Protein AF-I4FMU4-F1 (afdb_monomer_lite)

Organism: NCBI:txid1160286

Radius of gyration: 42.86 Å; chains: 1; bounding box: 56×37×136 Å

Structure (mmCIF, N/CA/C/O backbone):
data_AF-I4FMU4-F1
#
_entry.id   AF-I4FMU4-F1
#
loop_
_atom_site.group_PDB
_atom_site.id
_atom_site.type_symbol
_atom_site.label_atom_id
_atom_site.label_alt_id
_atom_site.label_comp_id
_atom_site.label_asym_id
_atom_site.label_entity_id
_atom_site.label_seq_id
_atom_site.pdbx_PDB_ins_code
_atom_site.Cartn_x
_atom_site.Cartn_y
_atom_site.Cartn_z
_atom_site.occupancy
_atom_site.B_iso_or_equiv
_atom_site.auth_seq_id
_atom_site.auth_comp_id
_atom_site.auth_asym_id
_atom_site.auth_atom_id
_atom_site.pdbx_PDB_model_num
ATOM 1 N N . MET A 1 1 ? -19.786 -8.773 52.646 1.00 33.94 1 MET A N 1
ATOM 2 C CA . MET A 1 1 ? -18.791 -9.871 52.562 1.00 33.94 1 MET A CA 1
ATOM 3 C C . MET A 1 1 ? -17.525 -9.377 51.867 1.00 33.94 1 MET A C 1
ATOM 5 O O . MET A 1 1 ? -17.636 -8.728 50.838 1.00 33.94 1 MET A O 1
ATOM 9 N N . ARG A 1 2 ? -16.342 -9.627 52.448 1.00 39.53 2 ARG A N 1
ATOM 10 C CA . ARG A 1 2 ? -15.019 -9.254 51.909 1.00 39.53 2 ARG A CA 1
ATOM 11 C C . ARG A 1 2 ? -14.373 -10.472 51.240 1.00 39.53 2 ARG A C 1
ATOM 13 O O . ARG A 1 2 ? -13.845 -11.289 51.978 1.00 39.53 2 ARG A O 1
ATOM 20 N N . TYR A 1 3 ? -14.367 -10.568 49.907 1.00 33.56 3 TYR A N 1
ATOM 21 C CA . TYR A 1 3 ? -13.532 -11.533 49.166 1.00 33.56 3 TYR A CA 1
ATOM 22 C C . TYR A 1 3 ? -13.180 -11.043 47.752 1.00 33.56 3 TYR A C 1
ATOM 24 O O . TYR A 1 3 ? -13.840 -11.359 46.776 1.00 33.56 3 TYR A O 1
ATOM 32 N N . ALA A 1 4 ? -12.129 -10.236 47.685 1.00 37.94 4 ALA A N 1
ATOM 33 C CA . ALA A 1 4 ? -10.938 -10.342 46.841 1.00 37.94 4 ALA A CA 1
ATOM 34 C C . ALA A 1 4 ? -9.989 -9.285 47.432 1.00 37.94 4 ALA A C 1
ATOM 36 O O . ALA A 1 4 ? -10.451 -8.246 47.898 1.00 37.94 4 ALA A O 1
ATOM 37 N N . ASN A 1 5 ? -8.708 -9.616 47.563 1.00 41.88 5 ASN A N 1
ATOM 38 C CA . ASN A 1 5 ? -7.698 -8.916 48.365 1.00 41.88 5 ASN A CA 1
ATOM 39 C C . ASN A 1 5 ? -7.901 -7.383 48.441 1.00 41.88 5 ASN A C 1
ATOM 41 O O . ASN A 1 5 ? -8.024 -6.727 47.409 1.00 41.88 5 ASN A O 1
ATOM 45 N N . ALA A 1 6 ? -7.922 -6.813 49.652 1.00 44.38 6 ALA A N 1
ATOM 46 C CA . ALA A 1 6 ? -8.367 -5.442 49.958 1.00 44.38 6 ALA A CA 1
ATOM 47 C C . ALA A 1 6 ? -7.561 -4.293 49.298 1.00 44.38 6 ALA A C 1
ATOM 49 O O . ALA A 1 6 ? -7.770 -3.135 49.640 1.00 44.38 6 ALA A O 1
ATOM 50 N N . ASN A 1 7 ? -6.665 -4.602 48.358 1.00 47.09 7 ASN A N 1
ATOM 51 C CA . ASN A 1 7 ? -5.779 -3.670 47.665 1.00 47.09 7 ASN A CA 1
ATOM 52 C C . ASN A 1 7 ? -5.791 -3.793 46.130 1.00 47.09 7 ASN A C 1
ATOM 54 O O . ASN A 1 7 ? -5.014 -3.105 45.473 1.00 47.09 7 ASN A O 1
ATOM 58 N N . THR A 1 8 ? -6.634 -4.639 45.530 1.00 46.38 8 THR A N 1
ATOM 59 C CA . THR A 1 8 ? -6.723 -4.744 44.062 1.00 46.38 8 THR A CA 1
ATOM 60 C C . THR A 1 8 ? -8.044 -4.176 43.554 1.00 46.38 8 THR A C 1
ATOM 62 O O . THR A 1 8 ? -9.094 -4.744 43.852 1.00 46.38 8 THR A O 1
ATOM 65 N N . PRO A 1 9 ? -8.029 -3.061 42.802 1.00 51.03 9 PRO A N 1
ATOM 66 C CA . PRO A 1 9 ? -9.252 -2.482 42.271 1.00 51.03 9 PRO A CA 1
ATOM 67 C C . PRO A 1 9 ? -9.849 -3.384 41.179 1.00 51.03 9 PRO A C 1
ATOM 69 O O . PRO A 1 9 ? -9.121 -3.921 40.342 1.00 51.03 9 PRO A O 1
ATOM 72 N N . TYR A 1 10 ? -11.176 -3.545 41.193 1.00 48.81 10 TYR A N 1
ATOM 73 C CA . TYR A 1 10 ? -11.933 -4.512 40.379 1.00 48.81 10 TYR A CA 1
ATOM 74 C C . TYR A 1 10 ? -11.626 -4.468 38.869 1.00 48.81 10 TYR A C 1
ATOM 76 O O . TYR A 1 10 ? -11.649 -5.506 38.213 1.00 48.81 10 TYR A O 1
ATOM 84 N N . TRP A 1 11 ? -11.232 -3.315 38.320 1.00 48.38 11 TRP A N 1
ATOM 85 C CA . TRP A 1 11 ? -10.841 -3.186 36.910 1.00 48.38 11 TRP A CA 1
ATOM 86 C C . TRP A 1 11 ? -9.577 -3.985 36.545 1.00 48.38 11 TRP A C 1
ATOM 88 O O . TRP A 1 11 ? -9.442 -4.445 35.415 1.00 48.38 11 TRP A O 1
ATOM 98 N N . THR A 1 12 ? -8.669 -4.228 37.499 1.00 51.94 12 THR A N 1
ATOM 99 C CA . THR A 1 12 ? -7.468 -5.052 37.256 1.00 51.94 12 THR A CA 1
ATOM 100 C C . THR A 1 12 ? -7.798 -6.528 37.035 1.00 51.94 12 THR A C 1
ATOM 102 O O . THR A 1 12 ? -7.020 -7.245 36.403 1.00 51.94 12 THR A O 1
ATOM 105 N N . VAL A 1 13 ? -8.953 -6.983 37.529 1.00 55.19 13 VAL A N 1
ATOM 106 C CA . VAL A 1 13 ? -9.423 -8.365 37.391 1.00 55.19 13 VAL A CA 1
ATOM 107 C C . VAL A 1 13 ? -9.974 -8.598 35.982 1.00 55.19 13 VAL A C 1
ATOM 109 O O . VAL A 1 13 ? -9.602 -9.578 35.339 1.00 55.19 13 VAL A O 1
ATOM 112 N N . SER A 1 14 ? -10.762 -7.656 35.458 1.00 55.62 14 SER A N 1
ATOM 113 C CA . SER A 1 14 ? -11.310 -7.722 34.096 1.00 55.62 14 SER A CA 1
ATOM 114 C C . SER A 1 14 ? -10.233 -7.615 33.015 1.00 55.62 14 SER A C 1
ATOM 116 O O . SER A 1 14 ? -10.301 -8.323 32.017 1.00 55.62 14 SER A O 1
ATOM 118 N N . VAL A 1 15 ? -9.192 -6.802 33.228 1.00 55.91 15 VAL A N 1
ATOM 119 C CA . VAL A 1 15 ? -8.074 -6.663 32.273 1.00 55.91 15 VAL A CA 1
ATOM 120 C C . VAL A 1 15 ? -7.203 -7.923 32.206 1.00 55.91 15 VAL A C 1
ATOM 122 O O . VAL A 1 15 ? -6.680 -8.249 31.146 1.00 55.91 15 VAL A O 1
ATOM 125 N N . LYS A 1 16 ? -7.034 -8.648 33.321 1.00 59.44 16 LYS A N 1
ATOM 126 C CA . LYS A 1 16 ? -6.175 -9.845 33.367 1.00 59.44 16 LYS A CA 1
ATOM 127 C C . LYS A 1 16 ? -6.874 -11.140 32.977 1.00 59.44 16 LYS A C 1
ATOM 129 O O . LYS A 1 16 ? -6.216 -12.019 32.436 1.00 59.44 16 LYS A O 1
ATOM 134 N N . TYR A 1 17 ? -8.157 -11.274 33.296 1.00 62.66 17 TYR A N 1
ATOM 135 C CA . TYR A 1 17 ? -8.878 -12.541 33.144 1.00 62.66 17 TYR A CA 1
ATOM 136 C C . TYR A 1 17 ? -10.075 -12.455 32.185 1.00 62.66 17 TYR A C 1
ATOM 138 O O . TYR A 1 17 ? -10.677 -13.487 31.909 1.00 62.66 17 TYR A O 1
ATOM 146 N N . GLY A 1 18 ? -10.394 -11.257 31.672 1.00 69.06 18 GLY A N 1
ATOM 147 C CA . GLY A 1 18 ? -11.315 -10.953 30.566 1.00 69.06 18 GLY A CA 1
ATOM 148 C C . GLY A 1 18 ? -12.295 -12.058 30.167 1.00 69.06 18 GLY A C 1
ATOM 149 O O . GLY A 1 18 ? -13.236 -12.367 30.898 1.00 69.06 18 GLY A O 1
ATOM 150 N N . SER A 1 19 ? -12.071 -12.650 28.990 1.00 68.00 19 SER A N 1
ATOM 151 C CA . SER A 1 19 ? -12.913 -13.714 28.429 1.00 68.00 19 SER A CA 1
ATOM 152 C C . SER A 1 19 ? -12.876 -15.011 29.235 1.00 68.00 19 SER A C 1
ATOM 154 O O . SER A 1 19 ? -13.866 -15.735 29.280 1.00 68.00 19 SER A O 1
ATOM 156 N N . ASP A 1 20 ? -11.766 -15.317 29.902 1.00 70.56 20 ASP A N 1
ATOM 157 C CA . ASP A 1 20 ? -11.598 -16.583 30.617 1.00 70.56 20 ASP A CA 1
ATOM 158 C C . ASP A 1 20 ? -12.532 -16.673 31.827 1.00 70.56 20 ASP A C 1
ATOM 160 O O . ASP A 1 20 ? -13.007 -17.758 32.164 1.00 70.56 20 ASP A O 1
ATOM 164 N N . LEU A 1 21 ? -12.899 -15.536 32.427 1.00 70.12 21 LEU A N 1
ATOM 165 C CA . LEU A 1 21 ? -13.948 -15.490 33.450 1.00 70.12 21 LEU A CA 1
ATOM 166 C C . LEU A 1 21 ? -15.327 -15.864 32.889 1.00 70.12 21 LEU A C 1
ATOM 168 O O . LEU A 1 21 ? -16.149 -16.422 33.620 1.00 70.12 21 LEU A O 1
ATOM 172 N N . LEU A 1 22 ? -15.597 -15.610 31.605 1.00 64.50 22 LEU A N 1
ATOM 173 C CA . LEU A 1 22 ? -16.871 -15.943 30.956 1.00 64.50 22 LEU A CA 1
ATOM 174 C C . LEU A 1 22 ? -16.977 -17.432 30.608 1.00 64.50 22 LEU A C 1
ATOM 176 O O . LEU A 1 22 ? -18.073 -17.988 30.671 1.00 64.50 22 LEU A O 1
ATOM 180 N N . PHE A 1 23 ? -15.858 -18.097 30.314 1.00 65.62 23 PHE A N 1
ATOM 181 C CA . PHE A 1 23 ? -15.865 -19.474 29.805 1.00 65.62 23 PHE A CA 1
ATOM 182 C C . PHE A 1 23 ? -15.299 -20.523 30.768 1.00 65.62 23 PHE A C 1
ATOM 184 O O . PHE A 1 23 ? -15.515 -21.713 30.547 1.00 65.62 23 PHE A O 1
ATOM 191 N N . ASN A 1 24 ? -14.616 -20.119 31.845 1.00 70.56 24 ASN A N 1
ATOM 192 C CA . ASN A 1 24 ? -14.040 -21.036 32.827 1.00 70.56 24 ASN A CA 1
ATOM 193 C C . ASN A 1 24 ? -14.699 -20.870 34.215 1.00 70.56 24 ASN A C 1
ATOM 195 O O . ASN A 1 24 ? -14.326 -19.976 34.983 1.00 70.56 24 ASN A O 1
ATOM 199 N N . PRO A 1 25 ? -15.657 -21.748 34.574 1.00 65.75 25 PRO A N 1
ATOM 200 C CA . PRO A 1 25 ? -16.370 -21.680 35.851 1.00 65.75 25 PRO A CA 1
ATOM 201 C C . PRO A 1 25 ? -15.451 -21.813 37.071 1.00 65.75 25 PRO A C 1
ATOM 203 O O . PRO A 1 25 ? -15.656 -21.136 38.077 1.00 65.75 25 PRO A O 1
ATOM 206 N N . SER A 1 26 ? -14.408 -22.643 36.983 1.00 71.88 26 SER A N 1
ATOM 207 C CA . SER A 1 26 ? -13.445 -22.842 38.072 1.00 71.88 26 SER A CA 1
ATOM 208 C C . SER A 1 26 ? -12.603 -21.588 38.313 1.00 71.88 26 SER A C 1
ATOM 210 O O . SER A 1 26 ? -12.397 -21.189 39.459 1.00 71.88 26 SER A O 1
ATOM 212 N N . LEU A 1 27 ? -12.177 -20.922 37.235 1.00 71.94 27 LEU A N 1
ATOM 213 C CA . LEU A 1 27 ? -11.449 -19.655 37.314 1.00 71.94 27 LEU A CA 1
ATOM 214 C C . LEU A 1 27 ? -12.340 -18.535 37.867 1.00 71.94 27 LEU A C 1
ATOM 216 O O . LEU A 1 27 ? -11.914 -17.768 38.730 1.00 71.94 27 LEU A O 1
ATOM 220 N N . ARG A 1 28 ? -13.604 -18.483 37.434 1.00 70.62 28 ARG A N 1
ATOM 221 C CA . ARG A 1 28 ? -14.604 -17.534 37.940 1.00 70.62 28 ARG A CA 1
ATOM 222 C C . ARG A 1 28 ? -14.822 -17.685 39.444 1.00 70.62 28 ARG A C 1
ATOM 224 O O . ARG A 1 28 ? -14.837 -16.685 40.157 1.00 70.62 28 ARG A O 1
ATOM 231 N N . GLN A 1 29 ? -14.937 -18.917 39.937 1.00 69.38 29 GLN A N 1
ATOM 232 C CA . GLN A 1 29 ? -15.093 -19.186 41.366 1.00 69.38 29 GLN A CA 1
ATOM 233 C C . GLN A 1 29 ? -13.853 -18.755 42.164 1.00 69.38 29 GLN A C 1
ATOM 235 O O . GLN A 1 29 ? -13.987 -18.152 43.225 1.00 69.38 29 GLN A O 1
ATOM 240 N N . GLN A 1 30 ? -12.650 -19.022 41.649 1.00 69.44 30 GLN A N 1
ATOM 241 C CA . GLN A 1 30 ? -11.394 -18.668 42.315 1.00 69.44 30 GLN A CA 1
ATOM 242 C C . GLN A 1 30 ? -11.159 -17.150 42.384 1.00 69.44 30 GLN A C 1
ATOM 244 O O . GLN A 1 30 ? -10.621 -16.656 43.374 1.00 69.44 30 GLN A O 1
ATOM 249 N N . VAL A 1 31 ? -11.539 -16.417 41.335 1.00 66.31 31 VAL A N 1
ATOM 250 C CA . VAL A 1 31 ? -11.234 -14.986 41.181 1.00 66.31 31 VAL A CA 1
ATOM 251 C C . VAL A 1 31 ? -12.354 -14.087 41.712 1.00 66.31 31 VAL A C 1
ATOM 253 O O . VAL A 1 31 ? -12.066 -13.071 42.341 1.00 66.31 31 VAL A O 1
ATOM 256 N N . LEU A 1 32 ? -13.619 -14.452 41.479 1.00 64.75 32 LEU A N 1
ATOM 257 C CA . LEU A 1 32 ? -14.792 -13.642 41.836 1.00 64.75 32 LEU A CA 1
ATOM 258 C C . LEU A 1 32 ? -15.580 -14.199 43.032 1.00 64.75 32 LEU A C 1
ATOM 260 O O . LEU A 1 32 ? -16.509 -13.548 43.499 1.00 64.75 32 LEU A O 1
ATOM 264 N N . GLY A 1 33 ? -15.264 -15.404 43.519 1.00 58.78 33 GLY A N 1
ATOM 265 C CA . GLY A 1 33 ? -15.981 -16.030 44.639 1.00 58.78 33 GLY A CA 1
ATOM 266 C C . GLY A 1 33 ? -17.423 -16.450 44.321 1.00 58.78 33 GLY A C 1
ATOM 267 O O . GLY A 1 33 ? -18.153 -16.865 45.220 1.00 58.78 33 GLY A O 1
ATOM 268 N N . VAL A 1 34 ? -17.852 -16.362 43.056 1.00 57.22 34 VAL A N 1
ATOM 269 C CA . VAL A 1 34 ? -19.215 -16.703 42.632 1.00 57.22 34 VAL A CA 1
ATOM 270 C C . VAL A 1 34 ? -19.342 -18.221 42.540 1.00 57.22 34 VAL A C 1
ATOM 272 O O . VAL A 1 34 ? -18.771 -18.853 41.653 1.00 57.22 34 VAL A O 1
ATOM 275 N N . THR A 1 35 ? -20.087 -18.815 43.471 1.00 54.19 35 THR A N 1
ATOM 276 C CA . THR A 1 35 ? -20.504 -20.220 43.384 1.00 54.19 35 THR A CA 1
ATOM 277 C C . THR A 1 35 ? -21.793 -20.264 42.573 1.00 54.19 35 THR A C 1
ATOM 279 O O . THR A 1 35 ? -22.738 -19.554 42.912 1.00 54.19 35 THR A O 1
ATOM 282 N N . GLU A 1 36 ? -21.857 -21.052 41.496 1.00 54.12 36 GLU A N 1
ATOM 283 C CA . GLU A 1 36 ? -23.116 -21.245 40.768 1.00 54.12 36 GLU A CA 1
ATOM 284 C C . GLU A 1 36 ? -24.184 -21.778 41.736 1.00 54.12 36 GLU A C 1
ATOM 286 O O . GLU A 1 36 ? -24.118 -22.914 42.203 1.00 54.12 36 GLU A O 1
ATOM 291 N N . ILE A 1 37 ? -25.196 -20.958 42.026 1.00 51.19 37 ILE A N 1
ATOM 292 C CA . ILE A 1 37 ? -26.320 -21.299 42.917 1.00 51.19 37 ILE A CA 1
ATOM 293 C C . ILE A 1 37 ? -27.227 -22.387 42.288 1.00 51.19 37 ILE A C 1
ATOM 295 O O . ILE A 1 37 ? -28.157 -22.894 42.909 1.00 51.19 37 ILE A O 1
ATOM 299 N N . ALA A 1 38 ? -26.940 -22.838 41.065 1.00 43.38 38 ALA A N 1
ATOM 300 C CA . ALA A 1 38 ? -27.872 -23.611 40.254 1.00 43.38 38 ALA A CA 1
ATOM 301 C C . ALA A 1 38 ? -28.006 -25.115 40.586 1.00 43.38 38 ALA A C 1
ATOM 303 O O . ALA A 1 38 ? -28.732 -25.802 39.871 1.00 43.38 38 ALA A O 1
ATOM 304 N N . LYS A 1 39 ? -27.366 -25.672 41.629 1.00 41.62 39 LYS A N 1
ATOM 305 C CA . LYS A 1 39 ? -27.465 -27.131 41.895 1.00 41.62 39 LYS A CA 1
ATOM 306 C C . LYS A 1 39 ? -27.881 -27.593 43.293 1.00 41.62 39 LYS A C 1
ATOM 308 O O . LYS A 1 39 ? -28.233 -28.760 43.422 1.00 41.62 39 LYS A O 1
ATOM 313 N N . ASN A 1 40 ? -27.948 -26.728 44.308 1.00 41.31 40 ASN A N 1
ATOM 314 C CA . ASN A 1 40 ? -28.141 -27.194 45.696 1.00 41.31 40 ASN A CA 1
ATOM 315 C C . ASN A 1 40 ? -29.495 -26.838 46.341 1.00 41.31 40 ASN A C 1
ATOM 317 O O . ASN A 1 40 ? -29.663 -27.014 47.544 1.00 41.31 40 ASN A O 1
ATOM 321 N N . VAL A 1 41 ? -30.496 -26.396 45.572 1.00 42.72 41 VAL A N 1
ATOM 322 C CA . VAL A 1 41 ? -31.799 -25.948 46.121 1.00 42.72 41 VAL A CA 1
ATOM 323 C C . VAL A 1 41 ? -32.725 -27.108 46.560 1.00 42.72 41 VAL A C 1
ATOM 325 O O . VAL A 1 41 ? -33.810 -26.873 47.074 1.00 42.72 41 VAL A O 1
ATOM 328 N N . ILE A 1 42 ? -32.319 -28.378 46.445 1.00 40.38 42 ILE A N 1
ATOM 329 C CA . ILE A 1 42 ? -33.219 -29.522 46.723 1.00 40.38 42 ILE A CA 1
ATOM 330 C C . ILE A 1 42 ? -33.285 -29.921 48.220 1.00 40.38 42 ILE A C 1
ATOM 332 O O . ILE A 1 42 ? -34.064 -30.802 48.572 1.00 40.38 42 ILE A O 1
ATOM 336 N N . GLY A 1 43 ? -32.558 -29.285 49.151 1.00 42.25 43 GLY A N 1
ATOM 337 C CA . GLY A 1 43 ? -32.509 -29.840 50.518 1.00 42.25 43 GLY A CA 1
ATOM 338 C C . GLY A 1 43 ? -32.100 -28.957 51.693 1.00 42.25 43 GLY A C 1
ATOM 339 O O . GLY A 1 43 ? -31.521 -29.500 52.628 1.00 42.25 43 GLY A O 1
ATOM 340 N N . MET A 1 44 ? -32.382 -27.649 51.707 1.00 38.56 44 MET A N 1
ATOM 341 C CA . MET A 1 44 ? -32.144 -26.827 52.909 1.00 38.56 44 MET A CA 1
ATOM 342 C C . MET A 1 44 ? -33.448 -26.399 53.588 1.00 38.56 44 MET A C 1
ATOM 344 O O . MET A 1 44 ? -34.329 -25.794 52.984 1.00 38.56 44 MET A O 1
ATOM 348 N N . THR A 1 45 ? -33.556 -26.776 54.861 1.00 40.97 45 THR A N 1
ATOM 349 C CA . THR A 1 45 ? -34.676 -26.540 55.773 1.00 40.97 45 THR A CA 1
ATOM 350 C C . THR A 1 45 ? -34.881 -25.054 56.074 1.00 40.97 45 THR A C 1
ATOM 352 O O . THR A 1 45 ? -33.929 -24.295 56.252 1.00 40.97 45 THR A O 1
ATOM 355 N N . VAL A 1 46 ? -36.160 -24.687 56.174 1.00 45.72 46 VAL A N 1
ATOM 356 C CA . VAL A 1 46 ? -36.750 -23.336 56.148 1.00 45.72 46 VAL A CA 1
ATOM 357 C C . VAL A 1 46 ? -36.237 -22.370 57.237 1.00 45.72 46 VAL A C 1
ATOM 359 O O . VAL A 1 46 ? -36.343 -21.160 57.068 1.00 45.72 46 VAL A O 1
ATOM 362 N N . ASP A 1 47 ? -35.585 -22.853 58.296 1.00 39.28 47 ASP A N 1
ATOM 363 C CA . ASP A 1 47 ? -35.172 -22.013 59.436 1.00 39.28 47 ASP A CA 1
ATOM 364 C C . ASP A 1 47 ? -33.919 -21.148 59.200 1.00 39.28 47 ASP A C 1
ATOM 366 O O . ASP A 1 47 ? -33.644 -20.242 59.980 1.00 39.28 47 ASP A O 1
ATOM 370 N N . THR A 1 48 ? -33.171 -21.360 58.110 1.00 44.50 48 THR A N 1
ATOM 371 C CA . THR A 1 48 ? -32.005 -20.512 57.754 1.00 44.50 48 THR A CA 1
ATOM 372 C C . THR A 1 48 ? -32.325 -19.404 56.747 1.00 44.50 48 THR A C 1
ATOM 374 O O . THR A 1 48 ? -31.464 -18.590 56.425 1.00 44.50 48 THR A O 1
ATOM 377 N N . VAL A 1 49 ? -33.566 -19.341 56.254 1.00 46.12 49 VAL A N 1
ATOM 378 C CA . VAL A 1 49 ? -33.967 -18.426 55.169 1.00 46.12 49 VAL A CA 1
ATOM 379 C C . VAL A 1 49 ? -34.150 -16.985 55.660 1.00 46.12 49 VAL A C 1
ATOM 381 O O . VAL A 1 49 ? -34.008 -16.044 54.882 1.00 46.12 49 VAL A O 1
ATOM 384 N N . ILE A 1 50 ? -34.422 -16.792 56.952 1.00 43.59 50 ILE A N 1
ATOM 385 C CA . ILE A 1 50 ? -34.798 -15.479 57.494 1.00 43.59 50 ILE A CA 1
ATOM 386 C C . ILE A 1 50 ? -33.580 -14.547 57.642 1.00 43.59 50 ILE A C 1
ATOM 388 O O . ILE A 1 50 ? -33.730 -13.342 57.487 1.00 43.59 50 ILE A O 1
ATOM 392 N N . ASP A 1 51 ? -32.367 -15.081 57.823 1.00 40.00 51 ASP A N 1
ATOM 393 C CA . ASP A 1 51 ? -31.164 -14.270 58.106 1.00 40.00 51 ASP A CA 1
ATOM 394 C C . ASP A 1 51 ? -30.344 -13.889 56.848 1.00 40.00 51 ASP A C 1
ATOM 396 O O . ASP A 1 51 ? -29.334 -13.192 56.930 1.00 40.00 51 ASP A O 1
ATOM 400 N N . LEU A 1 52 ? -30.767 -14.330 55.652 1.00 46.97 52 LEU A N 1
ATOM 401 C CA . LEU A 1 52 ? -30.110 -13.995 54.374 1.00 46.97 52 LEU A CA 1
ATOM 402 C C . LEU A 1 52 ? -30.897 -12.975 53.533 1.00 46.97 52 LEU A C 1
ATOM 404 O O . LEU A 1 52 ? -30.352 -12.389 52.597 1.00 46.97 52 LEU A O 1
ATOM 408 N N . ALA A 1 53 ? -32.168 -12.741 53.868 1.00 41.94 53 ALA A N 1
ATOM 409 C CA . ALA A 1 53 ? -33.037 -11.822 53.135 1.00 41.94 53 ALA A CA 1
ATOM 410 C C . ALA A 1 53 ? -32.637 -10.340 53.310 1.00 41.94 53 ALA A C 1
ATOM 412 O O . ALA A 1 53 ? -32.900 -9.532 52.422 1.00 41.94 53 ALA A O 1
ATOM 413 N N . ASP A 1 54 ? -31.927 -10.001 54.392 1.00 44.28 54 ASP A N 1
ATOM 414 C CA . ASP A 1 54 ? -31.551 -8.622 54.745 1.00 44.28 54 ASP A CA 1
ATOM 415 C C . ASP A 1 54 ? -30.285 -8.087 54.040 1.00 44.28 54 ASP A C 1
ATOM 417 O O . ASP A 1 54 ? -29.892 -6.942 54.256 1.00 44.28 54 ASP A O 1
ATOM 421 N N . GLN A 1 55 ? -29.635 -8.865 53.160 1.00 48.16 55 GLN A N 1
ATOM 422 C CA . GLN A 1 55 ? -28.469 -8.398 52.375 1.00 48.16 55 GLN A CA 1
ATOM 423 C C . GLN A 1 55 ? -28.775 -8.123 50.895 1.00 48.16 55 GLN A C 1
ATOM 425 O O . GLN A 1 55 ? -27.869 -7.824 50.112 1.00 48.16 55 GLN A O 1
ATOM 430 N N . LEU A 1 56 ? -30.042 -8.212 50.495 1.00 52.06 56 LEU A N 1
ATOM 431 C CA . LEU A 1 56 ? -30.455 -8.052 49.108 1.00 52.06 56 LEU A CA 1
ATOM 432 C C . LEU A 1 56 ? -30.594 -6.564 48.774 1.00 52.06 56 LEU A C 1
ATOM 434 O O . LEU A 1 56 ? -31.641 -5.953 48.977 1.00 52.06 56 LEU A O 1
ATOM 438 N N . THR A 1 57 ? -29.535 -5.989 48.200 1.00 53.50 57 THR A N 1
ATOM 439 C CA . THR A 1 57 ? -29.710 -4.854 47.283 1.00 53.50 57 THR A CA 1
ATOM 440 C C . THR A 1 57 ? -30.829 -5.229 46.309 1.00 53.50 57 THR A C 1
ATOM 442 O O . THR A 1 57 ? -30.833 -6.357 45.799 1.00 53.50 57 THR A O 1
ATOM 445 N N . PRO A 1 58 ? -31.832 -4.358 46.098 1.00 57.28 58 PRO A N 1
ATOM 446 C CA . PRO A 1 58 ? -32.997 -4.722 45.314 1.00 57.28 58 PRO A CA 1
ATOM 447 C C . PRO A 1 58 ? -32.523 -5.210 43.938 1.00 57.28 58 PRO A C 1
ATOM 449 O O . PRO A 1 58 ? -31.665 -4.559 43.338 1.00 57.28 58 PRO A O 1
ATOM 452 N N . PRO A 1 59 ? -33.063 -6.325 43.408 1.00 67.19 59 PRO A N 1
ATOM 453 C CA . PRO A 1 59 ? -32.587 -6.943 42.165 1.00 67.19 59 PRO A CA 1
ATOM 454 C C . PRO A 1 59 ? -32.443 -5.951 41.005 1.00 67.19 59 PRO A C 1
ATOM 456 O O . PRO A 1 59 ? -31.576 -6.087 40.150 1.00 67.19 59 PRO A O 1
ATOM 459 N N . ARG A 1 60 ? -33.274 -4.904 41.012 1.00 71.56 60 ARG A N 1
ATOM 460 C CA . ARG A 1 60 ? -33.244 -3.813 40.045 1.00 71.56 60 ARG A CA 1
ATOM 461 C C . ARG A 1 60 ? -31.959 -2.984 40.092 1.00 71.56 60 ARG A C 1
ATOM 463 O O . ARG A 1 60 ? -31.476 -2.631 39.027 1.00 71.56 60 ARG A O 1
ATOM 470 N N . GLU A 1 61 ? -31.422 -2.685 41.275 1.00 75.69 61 GLU A N 1
ATOM 471 C CA . GLU A 1 61 ? -30.203 -1.879 41.436 1.00 75.69 61 GLU A CA 1
ATOM 472 C C . GLU A 1 61 ? -28.964 -2.638 40.967 1.00 75.69 61 GLU A C 1
ATOM 474 O O . GLU A 1 61 ? -28.139 -2.066 40.257 1.00 75.69 61 GLU A O 1
ATOM 479 N N . VAL A 1 62 ? -28.887 -3.934 41.286 1.00 75.00 62 VAL A N 1
ATOM 480 C CA . VAL A 1 62 ? -27.817 -4.827 40.818 1.00 75.00 62 VAL A CA 1
ATOM 481 C C . VAL A 1 62 ? -27.825 -4.910 39.292 1.00 75.00 62 VAL A C 1
ATOM 483 O O . VAL A 1 62 ? -26.787 -4.721 38.665 1.00 75.00 62 VAL A O 1
ATOM 486 N N . VAL A 1 63 ? -29.004 -5.089 38.688 1.00 77.81 63 VAL A N 1
ATOM 487 C CA . VAL A 1 63 ? -29.152 -5.131 37.226 1.00 77.81 63 VAL A CA 1
ATOM 488 C C . VAL A 1 63 ? -28.809 -3.787 36.582 1.00 77.81 63 VAL A C 1
ATOM 490 O O . VAL A 1 63 ? -28.089 -3.757 35.590 1.00 77.81 63 VAL A O 1
ATOM 493 N N . THR A 1 64 ? -29.265 -2.652 37.128 1.00 84.06 64 THR A N 1
ATOM 494 C CA . THR A 1 64 ? -28.873 -1.343 36.575 1.00 84.06 64 THR A CA 1
ATOM 495 C C . THR A 1 64 ? -27.384 -1.076 36.722 1.00 84.06 64 THR A C 1
ATOM 497 O O . THR A 1 64 ? -26.805 -0.453 35.837 1.00 84.06 64 THR A O 1
ATOM 500 N N . PHE A 1 65 ? -26.758 -1.542 37.802 1.00 82.12 65 PHE A N 1
ATOM 501 C CA . PHE A 1 65 ? -25.320 -1.407 37.998 1.00 82.12 65 PHE A CA 1
ATOM 502 C C . PHE A 1 65 ? -24.536 -2.225 36.964 1.00 82.12 65 PHE A C 1
ATOM 504 O O . PHE A 1 65 ? -23.641 -1.677 36.327 1.00 82.12 65 PHE A O 1
ATOM 511 N N . GLU A 1 66 ? -24.908 -3.489 36.747 1.00 78.31 66 GLU A N 1
ATOM 512 C CA . GLU A 1 66 ? -24.290 -4.362 35.741 1.00 78.31 66 GLU A CA 1
ATOM 513 C C . GLU A 1 66 ? -24.435 -3.777 34.333 1.00 78.31 66 GLU A C 1
ATOM 515 O O . GLU A 1 66 ? -23.435 -3.545 33.659 1.00 78.31 66 GLU A O 1
ATOM 520 N N . VAL A 1 67 ? -25.655 -3.400 33.939 1.00 87.00 67 VAL A N 1
ATOM 521 C CA . VAL A 1 67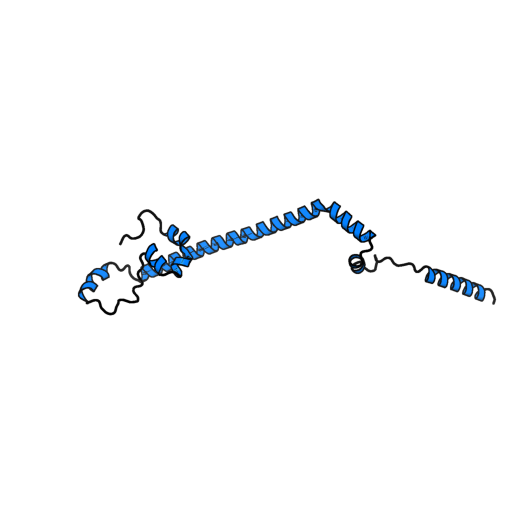 ? -25.917 -2.806 32.619 1.00 87.00 67 VAL A CA 1
ATOM 522 C C . VAL A 1 67 ? -25.143 -1.500 32.429 1.00 87.00 67 VAL A C 1
ATOM 524 O O . VAL A 1 67 ? -24.588 -1.262 31.360 1.00 87.00 67 VAL A O 1
ATOM 527 N N . THR A 1 68 ? -25.069 -0.650 33.456 1.00 89.31 68 THR A N 1
ATOM 528 C CA . THR A 1 68 ? -24.290 0.598 33.378 1.00 89.31 68 THR A CA 1
ATOM 529 C C . THR A 1 68 ? -22.802 0.303 33.209 1.00 89.31 68 THR A C 1
ATOM 531 O O . THR A 1 68 ? -22.122 0.961 32.424 1.00 89.31 68 THR A O 1
ATOM 534 N N . ASN A 1 69 ? -22.288 -0.696 33.924 1.00 87.75 69 ASN A N 1
ATOM 535 C CA . ASN A 1 69 ? -20.892 -1.092 33.831 1.00 87.75 69 ASN A CA 1
ATOM 536 C C . ASN A 1 69 ? -20.553 -1.693 32.458 1.00 87.75 69 ASN A C 1
ATOM 538 O O . ASN A 1 69 ? -19.514 -1.357 31.892 1.00 87.75 69 ASN A O 1
ATOM 542 N N . ASP A 1 70 ? -21.442 -2.507 31.893 1.00 88.88 70 ASP A N 1
ATOM 543 C CA . ASP A 1 70 ? -21.279 -3.086 30.558 1.00 88.88 70 ASP A CA 1
ATOM 544 C C . ASP A 1 70 ? -21.318 -2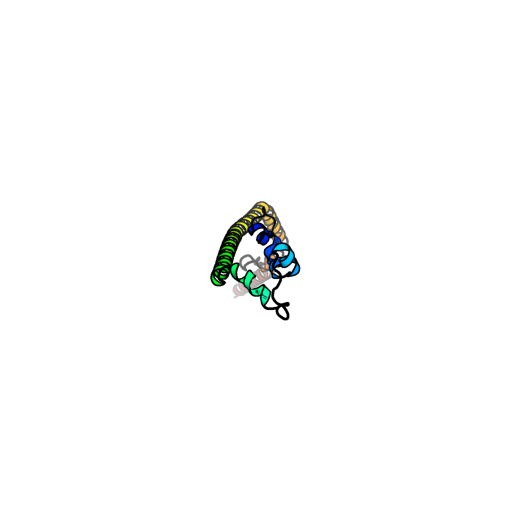.015 29.462 1.00 88.88 70 ASP A C 1
ATOM 546 O O . ASP A 1 70 ? -20.507 -2.050 28.537 1.00 88.88 70 ASP A O 1
ATOM 550 N N . ILE A 1 71 ? -2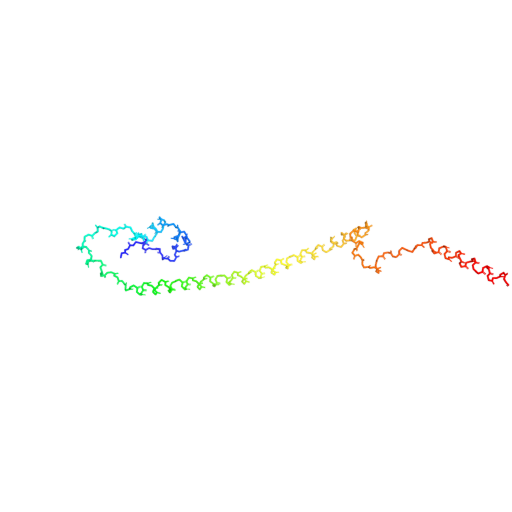2.203 -1.018 29.588 1.00 93.44 71 ILE A N 1
ATOM 551 C CA . ILE A 1 71 ? -22.248 0.137 28.677 1.00 93.44 71 ILE A CA 1
ATOM 552 C C . ILE A 1 71 ? -20.928 0.915 28.730 1.00 93.44 71 ILE A C 1
ATOM 554 O O . ILE A 1 71 ? -20.366 1.233 27.682 1.00 93.44 71 ILE A O 1
ATOM 558 N N . ASN A 1 72 ? -20.400 1.175 29.928 1.00 90.25 72 ASN A N 1
ATOM 559 C CA . ASN A 1 72 ? -19.127 1.879 30.087 1.00 90.25 72 ASN A CA 1
ATOM 560 C C . ASN A 1 72 ? -17.953 1.075 29.505 1.00 90.25 72 ASN A C 1
ATOM 562 O O . ASN A 1 72 ? -17.069 1.638 28.861 1.00 90.25 72 ASN A O 1
ATOM 566 N N . ALA A 1 73 ? -17.942 -0.247 29.702 1.00 87.25 73 ALA A N 1
ATOM 567 C CA . ALA A 1 73 ? -16.934 -1.118 29.105 1.00 87.25 73 ALA A CA 1
ATOM 568 C C . ALA A 1 73 ? -17.016 -1.089 27.571 1.00 87.25 73 ALA A C 1
ATOM 570 O O . ALA A 1 73 ? -15.993 -0.984 26.895 1.00 87.25 73 ALA A O 1
ATOM 571 N N . PHE A 1 74 ? -18.228 -1.127 27.017 1.00 89.62 74 PHE A N 1
ATOM 572 C CA . PHE A 1 74 ? -18.457 -1.038 25.580 1.00 89.62 74 PHE A CA 1
ATOM 573 C C . PHE A 1 74 ? -17.986 0.299 24.989 1.00 89.62 74 PHE A C 1
ATOM 575 O O . PHE A 1 74 ? -17.320 0.303 23.953 1.00 89.62 74 PHE A O 1
ATOM 582 N N . GLU A 1 75 ? -18.265 1.420 25.656 1.00 91.06 75 GLU A N 1
ATOM 583 C CA . GLU A 1 75 ? -17.778 2.744 25.248 1.00 91.06 75 GLU A CA 1
ATOM 584 C C . GLU A 1 75 ? -16.244 2.788 25.180 1.00 91.06 75 GLU A C 1
ATOM 586 O O . GLU A 1 75 ? -15.668 3.272 24.202 1.00 91.06 75 GLU A O 1
ATOM 591 N N . GLU A 1 76 ? -15.569 2.216 26.177 1.00 87.81 76 GLU A N 1
ATOM 592 C CA . GLU A 1 76 ? -14.110 2.164 26.219 1.00 87.81 76 GLU A CA 1
ATOM 593 C C . GLU A 1 76 ? -13.524 1.299 25.090 1.00 87.81 76 GLU A C 1
ATOM 595 O O . GLU A 1 76 ? -12.526 1.684 24.472 1.00 87.81 76 GLU A O 1
ATOM 600 N N . TYR A 1 77 ? -14.154 0.162 24.773 1.00 91.31 77 TYR A N 1
ATOM 601 C CA . TYR A 1 77 ? -13.759 -0.672 23.634 1.00 91.31 77 TYR A CA 1
ATOM 602 C C . TYR A 1 77 ? -13.953 0.045 22.300 1.00 91.31 77 TYR A C 1
ATOM 604 O O . TYR A 1 77 ? -13.073 -0.018 21.442 1.00 91.31 77 TYR A O 1
ATOM 612 N N . LEU A 1 78 ? -15.068 0.760 22.122 1.00 91.31 78 LEU A N 1
ATOM 613 C CA . LEU A 1 78 ? -15.306 1.549 20.915 1.00 91.31 78 LEU A CA 1
ATOM 614 C C . LEU A 1 78 ? -14.261 2.649 20.754 1.00 91.31 78 LEU A C 1
ATOM 616 O O . LEU A 1 78 ? -13.734 2.837 19.659 1.00 91.31 78 LEU A O 1
ATOM 620 N N . ARG A 1 79 ? -13.920 3.350 21.840 1.00 84.50 79 ARG A N 1
ATOM 621 C CA . ARG A 1 79 ? -12.891 4.389 21.809 1.00 84.50 79 ARG A CA 1
ATOM 622 C C . ARG A 1 79 ? -11.537 3.820 21.392 1.00 84.50 79 ARG A C 1
ATOM 624 O O . ARG A 1 79 ? -10.891 4.401 20.522 1.00 84.50 79 ARG A O 1
ATOM 631 N N . HIS A 1 80 ? -11.136 2.680 21.955 1.00 84.62 80 HIS A N 1
ATOM 632 C CA . HIS A 1 80 ? -9.911 1.991 21.544 1.00 84.62 80 HIS A CA 1
ATOM 633 C C . HIS A 1 80 ? -9.960 1.563 20.075 1.00 84.62 80 HIS A C 1
ATOM 635 O O . HIS A 1 80 ? -9.037 1.877 19.331 1.00 84.62 80 HIS A O 1
ATOM 641 N N . GLY A 1 81 ? -11.053 0.936 19.631 1.00 85.75 81 GLY A N 1
ATOM 642 C CA . GLY A 1 81 ? -11.207 0.497 18.243 1.00 85.75 81 GLY A CA 1
ATOM 643 C C . GLY A 1 81 ? -11.148 1.650 17.238 1.00 85.75 81 GLY A C 1
ATOM 644 O O . GLY A 1 81 ? -10.516 1.523 16.194 1.00 85.75 81 GLY A O 1
ATOM 645 N N . ILE A 1 82 ? -11.741 2.803 17.566 1.00 83.19 82 ILE A N 1
ATOM 646 C CA . ILE A 1 82 ? -11.663 4.011 16.732 1.00 83.19 82 ILE A CA 1
ATOM 647 C C . ILE A 1 82 ? -10.228 4.544 16.677 1.00 83.19 82 ILE A C 1
ATOM 649 O O . ILE A 1 82 ? -9.756 4.885 15.595 1.00 83.19 82 ILE A O 1
ATOM 653 N N . PHE A 1 83 ? -9.521 4.610 17.809 1.00 78.69 83 PHE A N 1
ATOM 654 C CA . PHE A 1 83 ? -8.129 5.071 17.838 1.00 78.69 83 PHE A CA 1
ATOM 655 C C . PHE A 1 83 ? -7.187 4.139 17.070 1.00 78.69 83 PHE A C 1
ATOM 657 O O . PHE A 1 83 ? -6.346 4.623 16.313 1.00 78.69 83 PHE A O 1
ATOM 664 N N . GLU A 1 84 ? -7.338 2.822 17.219 1.00 79.75 84 GLU A N 1
ATOM 665 C CA . GLU A 1 84 ? -6.554 1.842 16.462 1.00 79.75 84 GLU A CA 1
ATOM 666 C C . GLU A 1 84 ? -6.847 1.927 14.961 1.00 79.75 84 GLU A C 1
ATOM 668 O O . GLU A 1 84 ? -5.917 1.992 14.156 1.00 79.75 84 GLU A O 1
ATOM 673 N N . ALA A 1 85 ? -8.123 2.014 14.572 1.00 83.44 85 ALA A N 1
ATOM 674 C CA . ALA A 1 85 ? -8.515 2.162 13.173 1.00 83.44 85 ALA A CA 1
ATOM 675 C C . ALA A 1 85 ? -8.014 3.483 12.561 1.00 83.44 85 ALA A C 1
ATOM 677 O O . ALA A 1 85 ? -7.522 3.496 11.434 1.00 83.44 85 ALA A O 1
ATOM 678 N N . ALA A 1 86 ? -8.078 4.589 13.307 1.00 78.00 86 ALA A N 1
ATOM 679 C CA . ALA A 1 86 ? -7.547 5.878 12.867 1.00 78.00 86 ALA A CA 1
ATOM 680 C C . ALA A 1 86 ? -6.009 5.865 12.755 1.00 78.00 86 ALA A C 1
ATOM 682 O O . ALA A 1 86 ? -5.438 6.474 11.850 1.00 78.00 86 ALA A O 1
ATOM 683 N N . GLY A 1 87 ? -5.322 5.145 13.648 1.00 80.62 87 GLY A N 1
ATOM 684 C CA . GLY A 1 87 ? -3.875 4.940 13.578 1.00 80.62 87 GLY A CA 1
ATOM 685 C C . GLY A 1 87 ? -3.451 4.079 12.386 1.00 80.62 87 GLY A C 1
ATOM 686 O O . GLY A 1 87 ? -2.403 4.329 11.787 1.00 80.62 87 GLY A O 1
ATOM 687 N N . PHE A 1 88 ? -4.287 3.112 12.003 1.00 83.44 88 PHE A N 1
ATOM 688 C CA . PHE A 1 88 ? -4.033 2.208 10.885 1.00 83.44 88 PHE A CA 1
ATOM 689 C C . PHE A 1 88 ? -3.942 2.942 9.542 1.00 83.44 88 PHE A C 1
ATOM 691 O O . PHE A 1 88 ? -3.031 2.674 8.762 1.00 83.44 88 PHE A O 1
ATOM 698 N N . GLU A 1 89 ? -4.815 3.919 9.289 1.00 82.94 89 GLU A N 1
ATOM 699 C CA . GLU A 1 89 ? -4.746 4.725 8.063 1.00 82.94 89 GLU A CA 1
ATOM 700 C C . GLU A 1 89 ? -3.412 5.481 7.960 1.00 82.94 89 GLU A C 1
ATOM 702 O O . GLU A 1 89 ? -2.743 5.447 6.925 1.00 82.94 89 GLU A O 1
ATOM 707 N N . SER A 1 90 ? -2.979 6.108 9.058 1.00 84.00 90 SER A N 1
ATOM 708 C CA . SER A 1 90 ? -1.693 6.812 9.122 1.00 84.00 90 SER A CA 1
ATOM 709 C C . SER A 1 90 ? -0.512 5.866 8.880 1.00 84.00 90 SER A C 1
ATOM 711 O O . SER A 1 90 ? 0.395 6.197 8.113 1.00 84.00 90 SER A O 1
ATOM 713 N N . TYR A 1 91 ? -0.550 4.665 9.466 1.00 83.31 91 TYR A N 1
ATOM 714 C CA . TYR A 1 91 ? 0.439 3.616 9.221 1.00 83.31 91 TYR A CA 1
ATOM 715 C C . TYR A 1 91 ? 0.489 3.217 7.738 1.00 83.31 91 TYR A C 1
ATOM 717 O O . TYR A 1 91 ? 1.558 3.243 7.130 1.00 83.31 91 TYR A O 1
ATOM 725 N N . CYS A 1 92 ? -0.660 2.947 7.109 1.00 83.38 92 CYS A N 1
ATOM 726 C CA . CYS A 1 92 ? -0.722 2.611 5.686 1.00 83.38 92 CYS A CA 1
ATOM 727 C C . CYS A 1 92 ? -0.159 3.725 4.793 1.00 83.38 92 CYS A C 1
ATOM 729 O O . CYS A 1 92 ? 0.552 3.444 3.828 1.00 83.38 92 CYS A O 1
ATOM 731 N N . ILE A 1 93 ? -0.441 4.993 5.112 1.00 88.31 93 ILE A N 1
ATOM 732 C CA . ILE A 1 93 ? 0.106 6.137 4.371 1.00 88.31 93 ILE A CA 1
ATOM 733 C C . ILE A 1 93 ? 1.633 6.199 4.508 1.00 88.31 93 ILE A C 1
ATOM 735 O O . ILE A 1 93 ? 2.320 6.500 3.530 1.00 88.31 93 ILE A O 1
ATOM 739 N N . GLN A 1 94 ? 2.176 5.928 5.696 1.00 90.25 94 GLN A N 1
ATOM 740 C CA . GLN A 1 94 ? 3.622 5.915 5.928 1.00 90.25 94 GLN A CA 1
ATOM 741 C C . GLN A 1 94 ? 4.312 4.781 5.166 1.00 90.25 94 GLN A C 1
ATOM 743 O O . GLN A 1 94 ? 5.302 5.037 4.485 1.00 90.25 94 GLN A O 1
ATOM 748 N N . GLU A 1 95 ? 3.758 3.570 5.202 1.00 91.19 95 GLU A N 1
ATOM 749 C CA . GLU A 1 95 ? 4.279 2.424 4.446 1.00 91.19 95 GLU A CA 1
ATOM 750 C C . GLU A 1 95 ? 4.249 2.679 2.933 1.00 91.19 95 GLU A C 1
ATOM 752 O O . GLU A 1 95 ? 5.238 2.447 2.235 1.00 91.19 95 GLU A O 1
ATOM 757 N N . LEU A 1 96 ? 3.151 3.243 2.413 1.00 92.25 96 LEU A N 1
ATOM 758 C CA . LEU A 1 96 ? 3.049 3.620 0.999 1.00 92.25 96 LEU A CA 1
ATOM 759 C C . LEU A 1 96 ? 4.095 4.665 0.606 1.00 92.25 96 LEU A C 1
ATOM 761 O O . LEU A 1 96 ? 4.714 4.545 -0.452 1.00 92.25 96 LEU A O 1
ATOM 765 N N . ARG A 1 97 ? 4.319 5.681 1.447 1.00 93.31 97 ARG A N 1
ATOM 766 C CA . ARG A 1 97 ? 5.379 6.673 1.216 1.00 93.31 97 ARG A CA 1
ATOM 767 C C . ARG A 1 97 ? 6.757 6.023 1.225 1.00 93.31 97 ARG A C 1
ATOM 769 O O . ARG A 1 97 ? 7.523 6.269 0.302 1.00 93.31 97 ARG A O 1
ATOM 776 N N . GLY A 1 98 ? 7.028 5.138 2.184 1.00 92.44 98 GLY A N 1
ATOM 777 C CA . GLY A 1 98 ? 8.275 4.376 2.236 1.00 92.44 98 GLY A CA 1
ATOM 778 C C . GLY A 1 98 ? 8.515 3.566 0.962 1.00 92.44 98 GLY A C 1
ATOM 779 O O . GLY A 1 98 ? 9.611 3.593 0.407 1.00 92.44 98 GLY A O 1
ATOM 780 N N . LEU A 1 99 ? 7.478 2.912 0.432 1.00 90.12 99 LEU A N 1
ATOM 781 C CA . LEU A 1 99 ? 7.573 2.169 -0.825 1.00 90.12 99 LEU A CA 1
ATOM 782 C C . LEU A 1 99 ? 7.887 3.085 -2.019 1.00 90.12 99 LEU A C 1
ATOM 784 O O . LEU A 1 99 ? 8.740 2.752 -2.844 1.00 90.12 99 LEU A O 1
ATOM 788 N N . VAL A 1 100 ? 7.223 4.241 -2.107 1.00 91.75 100 VAL A N 1
ATOM 789 C CA . VAL A 1 100 ? 7.479 5.243 -3.154 1.00 91.75 100 VAL A CA 1
ATOM 790 C C . VAL A 1 100 ? 8.905 5.780 -3.063 1.00 91.75 100 VAL A C 1
ATOM 792 O O . VAL A 1 100 ? 9.572 5.908 -4.090 1.00 91.75 100 VAL A O 1
ATOM 795 N N . ASP A 1 101 ? 9.390 6.061 -1.858 1.00 93.69 101 ASP A N 1
ATOM 796 C CA . ASP A 1 101 ? 10.739 6.576 -1.640 1.00 93.69 101 ASP A CA 1
ATOM 797 C C . ASP A 1 101 ? 11.798 5.536 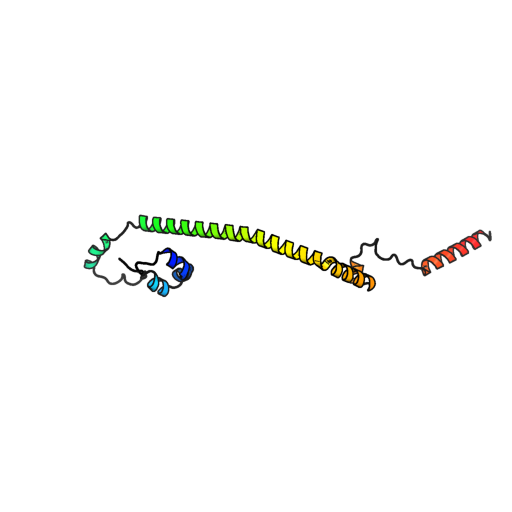-2.030 1.00 93.69 101 ASP A C 1
ATOM 799 O O . ASP A 1 101 ? 12.726 5.866 -2.766 1.00 93.69 101 ASP A O 1
ATOM 803 N N . ILE A 1 102 ? 11.611 4.260 -1.665 1.00 90.31 102 ILE A N 1
ATOM 804 C CA . ILE A 1 102 ? 12.486 3.153 -2.098 1.00 90.31 102 ILE A CA 1
ATOM 805 C C . ILE A 1 102 ? 12.481 3.011 -3.624 1.00 90.31 102 ILE A C 1
ATOM 807 O O . ILE A 1 102 ? 13.522 2.754 -4.238 1.00 90.31 102 ILE A O 1
ATOM 811 N N . PHE A 1 103 ? 11.312 3.147 -4.254 1.00 88.50 103 PHE A N 1
ATOM 812 C CA . PHE A 1 103 ? 11.203 3.072 -5.706 1.00 88.50 103 PHE A CA 1
ATOM 813 C C . PHE A 1 103 ? 11.979 4.209 -6.383 1.00 88.50 103 PHE A C 1
ATOM 815 O O . PHE A 1 103 ? 12.724 3.955 -7.329 1.00 88.50 103 PHE A O 1
ATOM 822 N N . ARG A 1 104 ? 11.856 5.435 -5.861 1.00 89.00 104 ARG A N 1
ATOM 823 C CA . ARG A 1 104 ? 12.575 6.623 -6.346 1.00 89.00 104 ARG A CA 1
ATOM 824 C C . ARG A 1 104 ? 14.078 6.537 -6.119 1.00 89.00 104 ARG A C 1
ATOM 826 O O . ARG A 1 104 ? 14.843 6.833 -7.026 1.00 89.00 104 ARG A O 1
ATOM 833 N N . GLU A 1 105 ? 14.522 6.087 -4.951 1.00 92.31 105 GLU A N 1
ATOM 834 C CA . GLU A 1 105 ? 15.951 5.910 -4.664 1.00 92.31 105 GLU A CA 1
ATOM 835 C C . GLU A 1 105 ? 16.605 4.945 -5.665 1.00 92.31 105 GLU A C 1
ATOM 837 O O . GLU A 1 105 ? 17.731 5.149 -6.117 1.00 92.31 105 GLU A O 1
ATOM 842 N N . LYS A 1 106 ? 15.866 3.905 -6.065 1.00 89.81 106 LYS A N 1
ATOM 843 C CA . LYS A 1 106 ? 16.326 2.894 -7.019 1.00 89.81 106 LYS A CA 1
ATOM 844 C C . LYS A 1 106 ? 16.018 3.232 -8.478 1.00 89.81 106 LYS A C 1
ATOM 846 O O . LYS A 1 106 ? 16.241 2.375 -9.332 1.00 89.81 106 LYS A O 1
ATOM 851 N N . GLU A 1 107 ? 15.572 4.450 -8.790 1.00 86.25 107 GLU A N 1
ATOM 852 C CA . GLU A 1 107 ? 15.224 4.885 -10.151 1.00 86.25 107 GLU A CA 1
ATOM 853 C C . GLU A 1 107 ? 16.338 4.581 -11.161 1.00 86.25 107 GLU A C 1
ATOM 855 O O . GLU A 1 107 ? 16.074 3.993 -12.207 1.00 86.25 107 GLU A O 1
ATOM 860 N N . GLY A 1 108 ? 17.598 4.877 -10.821 1.00 82.31 108 GLY A N 1
ATOM 861 C CA . GLY A 1 108 ? 18.739 4.587 -11.697 1.00 82.31 108 GLY A CA 1
ATOM 862 C C . GLY A 1 108 ? 18.922 3.092 -11.992 1.00 82.31 108 GLY A C 1
ATOM 863 O O . GLY A 1 108 ? 19.252 2.711 -13.115 1.00 82.31 108 GLY A O 1
ATOM 864 N N . THR A 1 109 ? 18.646 2.230 -11.012 1.00 85.81 109 THR A N 1
ATOM 865 C CA . THR A 1 109 ? 18.687 0.771 -11.184 1.00 85.81 109 THR A CA 1
ATOM 866 C C . THR A 1 109 ? 17.548 0.302 -12.085 1.00 85.81 109 THR A C 1
ATOM 868 O O . THR A 1 109 ? 17.780 -0.493 -12.992 1.00 85.81 109 THR A O 1
ATOM 871 N N . TRP A 1 110 ? 16.332 0.817 -11.885 1.00 84.38 110 TRP A N 1
ATOM 872 C CA . TRP A 1 110 ? 15.175 0.469 -12.714 1.00 84.38 110 TRP A CA 1
ATOM 873 C C . TRP A 1 110 ? 15.332 0.946 -14.155 1.00 84.38 110 TRP A C 1
ATOM 875 O O . TRP A 1 110 ? 15.047 0.183 -15.074 1.00 84.38 110 TRP A O 1
ATOM 885 N N . ALA A 1 111 ? 15.856 2.155 -14.362 1.00 83.38 111 ALA A N 1
ATOM 886 C CA . ALA A 1 111 ? 16.182 2.674 -15.685 1.00 83.38 111 ALA A CA 1
ATOM 887 C C . ALA A 1 111 ? 17.220 1.787 -16.388 1.00 83.38 111 ALA A C 1
ATOM 889 O O . ALA A 1 111 ? 17.035 1.420 -17.546 1.00 83.38 111 ALA A O 1
ATOM 890 N N . GLY A 1 112 ? 18.267 1.364 -15.672 1.00 84.38 112 GLY A N 1
ATOM 891 C CA . GLY A 1 112 ? 19.267 0.437 -16.199 1.00 84.38 112 GLY A CA 1
ATOM 892 C C . GLY A 1 112 ? 18.688 -0.935 -16.557 1.00 84.38 112 GLY A C 1
ATOM 893 O O . GLY A 1 112 ? 19.004 -1.478 -17.613 1.00 84.38 112 GLY A O 1
ATOM 894 N N . VAL A 1 113 ? 17.811 -1.491 -15.716 1.00 84.06 113 VAL A N 1
ATOM 895 C CA . VAL A 1 113 ? 17.119 -2.759 -16.000 1.00 84.06 113 VAL A CA 1
ATOM 896 C C . VAL A 1 113 ? 16.208 -2.617 -17.218 1.00 84.06 113 VAL A C 1
ATOM 898 O O . VAL A 1 113 ? 16.322 -3.416 -18.140 1.00 84.06 113 VAL A O 1
ATOM 901 N N . ALA A 1 114 ? 15.367 -1.583 -17.270 1.00 81.88 114 ALA A N 1
ATOM 902 C CA . ALA A 1 114 ? 14.467 -1.339 -18.394 1.00 81.88 114 ALA A CA 1
ATOM 903 C C . ALA A 1 114 ? 15.238 -1.164 -19.708 1.00 81.88 114 ALA A C 1
ATOM 905 O O . ALA A 1 114 ? 14.878 -1.749 -20.726 1.00 81.88 114 ALA A O 1
ATOM 906 N N . GLN A 1 115 ? 16.341 -0.417 -19.679 1.00 81.69 115 GLN A N 1
ATOM 907 C CA . GLN A 1 115 ? 17.166 -0.193 -20.856 1.00 81.69 115 GLN A CA 1
ATOM 908 C C . GLN A 1 115 ? 17.914 -1.461 -21.295 1.00 81.69 115 GLN A C 1
ATOM 910 O O . GLN A 1 115 ? 18.010 -1.733 -22.490 1.00 81.69 115 GLN A O 1
ATOM 915 N N . ASN A 1 116 ? 18.387 -2.280 -20.355 1.00 84.38 116 ASN A N 1
ATOM 916 C CA . ASN A 1 116 ? 18.988 -3.576 -20.671 1.00 84.38 116 ASN A CA 1
ATOM 917 C C . ASN A 1 116 ? 17.975 -4.554 -21.273 1.00 84.38 116 ASN A C 1
ATOM 919 O O . ASN A 1 116 ? 18.296 -5.247 -22.233 1.00 84.38 116 ASN A O 1
ATOM 923 N N . GLU A 1 117 ? 16.766 -4.621 -20.721 1.00 82.12 117 GLU A N 1
ATOM 924 C CA . GLU A 1 117 ? 15.705 -5.491 -21.234 1.00 82.12 117 GLU A CA 1
ATOM 925 C C . GLU A 1 117 ? 15.182 -5.016 -22.596 1.00 82.12 117 GLU A C 1
ATOM 927 O O . GLU A 1 117 ? 14.873 -5.843 -23.454 1.00 82.12 117 GLU A O 1
ATOM 932 N N . TRP A 1 118 ? 15.178 -3.701 -22.835 1.00 78.44 118 TRP A N 1
ATOM 933 C CA . TRP A 1 118 ? 14.934 -3.120 -24.153 1.00 78.44 118 TRP A CA 1
ATOM 934 C C . TRP A 1 118 ? 15.985 -3.562 -25.177 1.00 78.44 118 TRP A C 1
ATOM 936 O O . TRP A 1 118 ? 15.631 -4.054 -26.244 1.00 78.44 118 TRP A O 1
ATOM 946 N N . TYR A 1 119 ? 17.279 -3.468 -24.847 1.00 78.38 119 TYR A N 1
ATOM 947 C CA . TYR A 1 119 ? 18.350 -3.927 -25.743 1.00 78.38 119 TYR A CA 1
ATOM 948 C C . TYR A 1 119 ? 18.353 -5.440 -25.983 1.00 78.38 119 TYR A C 1
ATOM 950 O O . TYR A 1 119 ? 18.855 -5.893 -27.007 1.00 78.38 119 TYR A O 1
ATOM 958 N N . LYS A 1 120 ? 17.820 -6.228 -25.045 1.00 80.88 120 LYS A N 1
ATOM 959 C CA . LYS A 1 120 ? 17.669 -7.681 -25.190 1.00 80.88 120 LYS A CA 1
ATOM 960 C C . LYS A 1 120 ? 16.414 -8.091 -25.965 1.00 80.88 120 LYS A C 1
ATOM 962 O O . LYS A 1 120 ? 16.189 -9.290 -26.100 1.00 80.88 120 LYS A O 1
ATOM 967 N N . GLU A 1 121 ? 15.609 -7.129 -26.424 1.00 75.06 121 GLU A N 1
ATOM 968 C CA . GLU A 1 121 ? 14.348 -7.368 -27.137 1.00 75.06 121 GLU A CA 1
ATOM 969 C C . GLU A 1 121 ? 13.437 -8.349 -26.388 1.00 75.06 121 GLU A C 1
ATOM 971 O O . GLU A 1 121 ? 12.906 -9.304 -26.956 1.00 75.06 121 GLU A O 1
ATOM 976 N N . ASN A 1 122 ? 13.278 -8.144 -25.075 1.00 77.81 122 ASN A N 1
ATOM 977 C CA . ASN A 1 122 ? 12.463 -9.041 -24.267 1.00 77.81 122 ASN A CA 1
ATOM 978 C C . ASN A 1 122 ? 11.029 -9.120 -24.845 1.00 77.81 122 ASN A C 1
ATOM 980 O O . ASN A 1 122 ? 10.328 -8.103 -24.898 1.00 77.81 122 ASN A O 1
ATOM 984 N N . PRO A 1 123 ? 10.557 -10.316 -25.245 1.00 72.62 123 PRO A N 1
ATOM 985 C CA . PRO A 1 123 ? 9.303 -10.471 -25.976 1.00 72.62 123 PRO A CA 1
ATOM 986 C C . PRO A 1 123 ? 8.074 -10.045 -25.165 1.00 72.62 123 PRO A C 1
ATOM 988 O O . PRO A 1 123 ? 7.077 -9.637 -25.754 1.00 72.62 123 PRO A O 1
ATOM 991 N N . GLN A 1 124 ? 8.134 -10.091 -23.829 1.00 75.00 12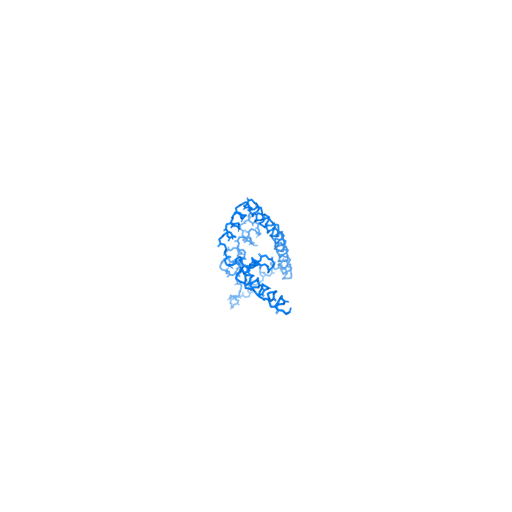4 GLN A N 1
ATOM 992 C CA . GLN A 1 124 ? 7.038 -9.612 -22.979 1.00 75.00 124 GLN A CA 1
ATOM 993 C C . GLN A 1 124 ? 6.933 -8.083 -22.980 1.00 75.00 124 GLN A C 1
ATOM 995 O O . GLN A 1 124 ? 5.830 -7.550 -22.984 1.00 75.00 124 GLN A O 1
ATOM 1000 N N . LEU A 1 125 ? 8.066 -7.378 -23.042 1.00 71.00 125 LEU A N 1
ATOM 1001 C CA . LEU A 1 125 ? 8.099 -5.918 -23.159 1.00 71.00 125 LEU A CA 1
ATOM 1002 C C . LEU A 1 125 ? 7.645 -5.464 -24.548 1.00 71.00 125 LEU A C 1
ATOM 1004 O O . LEU A 1 125 ? 6.857 -4.533 -24.661 1.00 71.00 125 LEU A O 1
ATOM 1008 N N . VAL A 1 126 ? 8.089 -6.149 -25.603 1.00 66.50 126 VAL A N 1
ATOM 1009 C CA . VAL A 1 126 ? 7.715 -5.821 -26.989 1.00 66.50 126 VAL A CA 1
ATOM 1010 C C . VAL A 1 126 ? 6.228 -6.091 -27.264 1.00 66.50 126 VAL A C 1
ATOM 1012 O O . VAL A 1 126 ? 5.605 -5.346 -28.018 1.00 66.50 126 VAL A O 1
ATOM 1015 N N . ALA A 1 127 ? 5.627 -7.098 -26.620 1.00 70.31 127 ALA A N 1
ATOM 1016 C CA . ALA A 1 127 ? 4.193 -7.386 -26.734 1.00 70.31 127 ALA A CA 1
ATOM 1017 C C . ALA A 1 127 ? 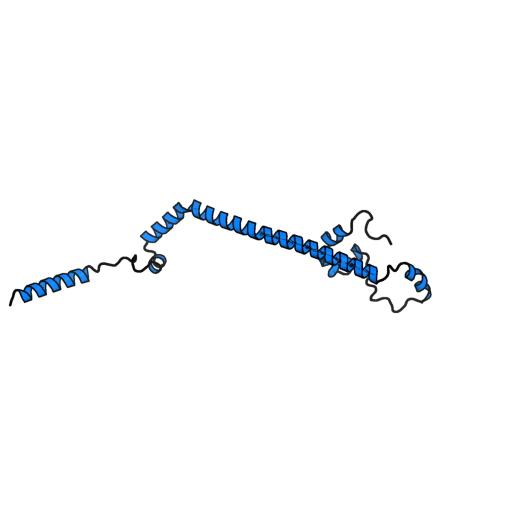3.299 -6.269 -26.166 1.00 70.31 127 ALA A C 1
ATOM 1019 O O . ALA A 1 127 ? 2.190 -6.061 -26.656 1.00 70.31 127 ALA A O 1
ATOM 1020 N N . GLU A 1 128 ? 3.785 -5.543 -25.158 1.00 72.06 128 GLU A N 1
ATOM 1021 C CA . GLU A 1 128 ? 3.074 -4.420 -24.539 1.00 72.06 128 GLU A CA 1
ATOM 1022 C C . GLU A 1 128 ? 3.364 -3.080 -25.234 1.00 72.06 128 GLU A C 1
ATOM 1024 O O . GLU A 1 128 ? 2.759 -2.059 -24.894 1.00 72.06 128 GLU A O 1
ATOM 1029 N N . LEU A 1 129 ? 4.265 -3.048 -26.228 1.00 70.44 129 LEU A N 1
ATOM 1030 C CA . LEU A 1 129 ? 4.556 -1.811 -26.941 1.00 70.44 129 LEU A CA 1
ATOM 1031 C C . LEU A 1 129 ? 3.370 -1.382 -27.810 1.00 70.44 129 LEU A C 1
ATOM 1033 O O . LEU A 1 129 ? 2.866 -2.182 -28.607 1.00 70.44 129 LEU A O 1
ATOM 1037 N N . PRO A 1 130 ? 2.966 -0.101 -27.748 1.00 72.81 130 PRO A N 1
ATOM 1038 C CA . PRO A 1 130 ? 1.941 0.416 -28.635 1.00 72.81 130 PRO A CA 1
ATOM 1039 C C . PRO A 1 130 ? 2.431 0.354 -30.090 1.00 72.81 130 PRO A C 1
ATOM 1041 O O . PRO A 1 130 ? 3.613 0.540 -30.385 1.00 72.81 130 PRO A O 1
ATOM 1044 N N . ALA A 1 131 ? 1.506 0.088 -31.016 1.00 65.75 131 ALA A N 1
ATOM 1045 C CA . ALA A 1 131 ? 1.804 -0.235 -32.418 1.00 65.75 131 ALA A CA 1
ATOM 1046 C C . ALA A 1 131 ? 2.600 0.843 -33.184 1.00 65.75 131 ALA A C 1
ATOM 1048 O O . ALA A 1 131 ? 3.153 0.572 -34.243 1.00 65.75 131 ALA A O 1
ATOM 1049 N N . ASN A 1 132 ? 2.666 2.068 -32.662 1.00 66.81 132 ASN A N 1
ATOM 1050 C CA . ASN A 1 132 ? 3.444 3.181 -33.209 1.00 66.81 132 ASN A CA 1
ATOM 1051 C C . ASN A 1 132 ? 4.928 3.180 -32.794 1.00 66.81 132 ASN A C 1
ATOM 1053 O O . ASN A 1 132 ? 5.706 3.934 -33.372 1.00 66.81 132 ASN A O 1
ATOM 1057 N N . LEU A 1 133 ? 5.303 2.400 -31.776 1.00 62.09 133 LEU A N 1
ATOM 1058 C CA . LEU A 1 133 ? 6.675 2.265 -31.269 1.00 62.09 133 LEU A CA 1
ATOM 1059 C C . LEU A 1 133 ? 7.282 0.891 -31.570 1.00 62.09 133 LEU A C 1
ATOM 1061 O O . LEU A 1 133 ? 8.491 0.720 -31.426 1.00 62.09 133 LEU A O 1
ATOM 1065 N N . GLN A 1 134 ? 6.462 -0.077 -31.989 1.00 62.22 134 GLN A N 1
ATOM 1066 C CA . GLN A 1 134 ? 6.963 -1.315 -32.573 1.00 62.22 134 GLN A CA 1
ATOM 1067 C C . GLN A 1 134 ? 7.792 -0.951 -33.806 1.00 62.22 134 GLN A C 1
ATOM 1069 O O . GLN A 1 134 ? 7.358 -0.142 -34.630 1.00 62.22 134 GLN A O 1
ATOM 1074 N N . SER A 1 135 ? 9.007 -1.494 -33.903 1.00 58.28 135 SER A N 1
ATOM 1075 C CA . SER A 1 135 ? 9.884 -1.278 -35.048 1.00 58.28 135 SER A CA 1
ATOM 1076 C C . SER A 1 135 ? 9.116 -1.653 -36.310 1.00 58.28 135 SER A C 1
ATOM 1078 O O . SER A 1 135 ? 8.844 -2.819 -36.581 1.00 58.28 135 SER A O 1
ATOM 1080 N N . GLN A 1 136 ? 8.719 -0.644 -37.084 1.00 57.16 136 GLN A N 1
ATOM 1081 C CA . GLN A 1 136 ? 8.172 -0.869 -38.407 1.00 57.16 136 GLN A CA 1
ATOM 1082 C C . GLN A 1 136 ? 9.332 -1.412 -39.239 1.00 57.16 136 GLN A C 1
ATOM 1084 O O . GLN A 1 136 ? 10.151 -0.643 -39.742 1.00 57.16 136 GLN A O 1
ATOM 1089 N N . GLU A 1 137 ? 9.458 -2.738 -39.304 1.00 56.19 137 GLU A N 1
ATOM 1090 C CA . GLU A 1 137 ? 10.446 -3.398 -40.141 1.00 56.19 137 GLU A CA 1
ATOM 1091 C C . GLU A 1 137 ? 10.216 -2.924 -41.575 1.00 56.19 137 GLU A C 1
ATOM 1093 O O . GLU A 1 137 ? 9.267 -3.320 -42.258 1.00 56.19 137 GLU A O 1
ATOM 1098 N N . PHE A 1 138 ? 11.071 -2.010 -42.031 1.00 53.44 138 PHE A N 1
ATOM 1099 C CA . PHE A 1 138 ? 11.121 -1.631 -43.429 1.00 53.44 138 PHE A CA 1
ATOM 1100 C C . PHE A 1 138 ? 11.581 -2.872 -44.182 1.00 53.44 138 PHE A C 1
ATOM 1102 O O . PHE A 1 138 ? 12.766 -3.200 -44.209 1.00 53.44 138 PHE A O 1
ATOM 1109 N N . ASN A 1 139 ? 10.626 -3.604 -44.750 1.00 64.50 139 ASN A N 1
ATOM 1110 C CA . ASN A 1 139 ? 10.927 -4.811 -45.490 1.00 64.50 139 ASN A CA 1
ATOM 1111 C C . ASN A 1 139 ? 11.672 -4.421 -46.777 1.00 64.50 139 ASN A C 1
ATOM 1113 O O . ASN A 1 139 ? 11.077 -4.017 -47.783 1.00 64.50 139 ASN A O 1
ATOM 1117 N N . LEU A 1 140 ? 13.002 -4.499 -46.708 1.00 70.94 140 LEU A N 1
ATOM 1118 C CA . LEU A 1 140 ? 13.918 -4.122 -47.780 1.00 70.94 140 LEU A CA 1
ATOM 1119 C C . LEU A 1 140 ? 13.616 -4.903 -49.066 1.00 70.94 140 LEU A C 1
ATOM 1121 O O . LEU A 1 140 ? 13.696 -4.332 -50.154 1.00 70.94 140 LEU A O 1
ATOM 1125 N N . GLU A 1 141 ? 13.166 -6.156 -48.963 1.00 71.88 141 GLU A N 1
ATOM 1126 C CA . GLU A 1 141 ? 12.792 -6.962 -50.128 1.00 71.88 141 GLU A CA 1
ATOM 1127 C C . GLU A 1 141 ? 11.549 -6.423 -50.837 1.00 71.88 141 GLU A C 1
ATOM 1129 O O . GLU A 1 141 ? 11.527 -6.335 -52.065 1.00 71.88 141 GLU A O 1
ATOM 1134 N N . VAL A 1 142 ? 10.519 -6.022 -50.086 1.00 74.94 142 VAL A N 1
ATOM 1135 C CA . VAL A 1 142 ? 9.315 -5.397 -50.657 1.00 74.94 142 VAL A CA 1
ATOM 1136 C C . VAL A 1 142 ? 9.673 -4.066 -51.314 1.00 74.94 142 VAL A C 1
ATOM 1138 O O . VAL A 1 142 ? 9.217 -3.789 -52.424 1.00 74.94 142 VAL A O 1
ATOM 1141 N N . SER A 1 143 ? 10.540 -3.270 -50.684 1.00 78.81 143 SER A N 1
ATOM 1142 C CA . SER A 1 143 ? 10.996 -2.001 -51.256 1.00 78.81 143 SER A CA 1
ATOM 1143 C C . SER A 1 143 ? 11.791 -2.189 -52.556 1.00 78.81 143 SER A C 1
ATOM 1145 O O . SER A 1 143 ? 11.551 -1.472 -53.530 1.00 78.81 143 SER A O 1
ATOM 1147 N N . GLU A 1 144 ? 12.657 -3.206 -52.636 1.00 81.81 144 GLU A N 1
ATOM 1148 C CA . GLU A 1 144 ? 13.423 -3.497 -53.851 1.00 81.81 144 GLU A CA 1
ATOM 1149 C C . GLU A 1 144 ? 12.530 -4.087 -54.948 1.00 81.81 144 GLU A C 1
ATOM 1151 O O . GLU A 1 144 ? 12.657 -3.699 -56.109 1.00 81.81 144 GLU A O 1
ATOM 1156 N N . ARG A 1 145 ? 11.554 -4.941 -54.607 1.00 85.81 145 ARG A N 1
ATOM 1157 C CA . ARG A 1 145 ? 10.554 -5.435 -55.571 1.00 85.81 145 ARG A CA 1
ATOM 1158 C C . ARG A 1 145 ? 9.716 -4.300 -56.151 1.00 85.81 145 ARG A C 1
ATOM 1160 O O . ARG A 1 145 ? 9.510 -4.258 -57.362 1.00 85.81 145 ARG A O 1
ATOM 1167 N N . LEU A 1 146 ? 9.269 -3.357 -55.321 1.00 84.38 146 LEU A N 1
ATOM 1168 C CA . LEU A 1 146 ? 8.547 -2.168 -55.783 1.00 84.38 146 LEU A CA 1
ATOM 1169 C C . LEU A 1 146 ? 9.430 -1.281 -56.668 1.00 84.38 146 LEU A C 1
ATOM 1171 O O . LEU A 1 146 ? 8.963 -0.778 -57.691 1.00 84.38 146 LEU A O 1
ATOM 1175 N N . ARG A 1 147 ? 10.718 -1.137 -56.336 1.00 85.31 147 ARG A N 1
ATOM 1176 C CA . ARG A 1 147 ? 11.681 -0.406 -57.168 1.00 85.31 147 ARG A CA 1
ATOM 1177 C C . ARG A 1 147 ? 11.871 -1.070 -58.531 1.00 85.31 147 ARG A C 1
ATOM 1179 O O . ARG A 1 147 ? 11.826 -0.391 -59.556 1.00 85.31 147 ARG A O 1
ATOM 1186 N N . GLN A 1 148 ? 12.032 -2.390 -58.562 1.00 87.81 148 GLN A N 1
ATOM 1187 C CA . GLN A 1 148 ? 12.160 -3.163 -59.798 1.00 87.81 148 GLN A CA 1
ATOM 1188 C C . GLN A 1 148 ? 10.890 -3.090 -60.652 1.00 87.81 148 GLN A C 1
ATOM 1190 O O . GLN A 1 148 ? 10.981 -2.883 -61.863 1.00 87.81 148 GLN A O 1
ATOM 1195 N N . LEU A 1 149 ? 9.711 -3.169 -60.027 1.00 85.81 149 LEU A N 1
ATOM 1196 C CA . LEU A 1 149 ? 8.423 -2.991 -60.697 1.00 85.81 149 LEU A CA 1
ATOM 1197 C C . LEU A 1 149 ? 8.305 -1.590 -61.317 1.00 85.81 149 LEU A C 1
ATOM 1199 O O . LEU A 1 149 ? 7.930 -1.460 -62.480 1.00 85.81 149 LEU A O 1
ATOM 1203 N N . ALA A 1 150 ? 8.678 -0.543 -60.579 1.00 87.38 150 ALA A N 1
ATOM 1204 C CA . ALA A 1 150 ? 8.653 0.831 -61.074 1.00 87.38 150 ALA A CA 1
ATOM 1205 C C . ALA A 1 150 ? 9.587 1.029 -62.283 1.00 87.38 150 ALA A C 1
ATOM 1207 O O . ALA A 1 150 ? 9.211 1.676 -63.263 1.00 87.38 150 ALA A O 1
ATOM 1208 N N . ILE A 1 151 ? 10.785 0.436 -62.253 1.00 90.44 151 ILE A N 1
ATOM 1209 C CA . ILE A 1 151 ? 11.731 0.467 -63.380 1.00 90.44 151 ILE A CA 1
ATOM 1210 C C . ILE A 1 151 ? 11.154 -0.267 -64.598 1.00 90.44 151 ILE A C 1
ATOM 1212 O O . ILE A 1 151 ? 11.257 0.234 -65.720 1.00 90.44 151 ILE A O 1
ATOM 1216 N N . ALA A 1 152 ? 10.533 -1.431 -64.392 1.00 86.44 152 ALA A N 1
ATOM 1217 C CA . ALA A 1 152 ? 9.913 -2.210 -65.459 1.00 86.44 152 ALA A CA 1
ATOM 1218 C C . ALA A 1 152 ? 8.739 -1.460 -66.109 1.00 86.44 152 ALA A C 1
ATOM 1220 O O . ALA A 1 152 ? 8.674 -1.373 -67.335 1.00 86.44 152 ALA A O 1
ATOM 1221 N N . LEU A 1 153 ? 7.866 -0.845 -65.305 1.00 83.69 153 LEU A N 1
ATOM 1222 C CA . LEU A 1 153 ? 6.753 -0.024 -65.789 1.00 83.69 153 LEU A CA 1
ATOM 1223 C C . LEU A 1 153 ? 7.245 1.187 -66.588 1.00 83.69 153 LEU A C 1
ATOM 1225 O O . LEU A 1 153 ? 6.743 1.439 -67.680 1.00 83.69 153 LEU A O 1
ATOM 1229 N N . LYS A 1 154 ? 8.279 1.884 -66.100 1.00 83.94 154 LYS A N 1
ATOM 1230 C CA . LYS A 1 154 ? 8.871 3.034 -66.798 1.00 83.94 154 LYS A CA 1
ATOM 1231 C C . LYS A 1 154 ? 9.525 2.637 -68.123 1.00 83.94 154 LYS A C 1
ATOM 1233 O O . LYS A 1 154 ? 9.436 3.378 -69.099 1.00 83.94 154 LYS A O 1
ATOM 1238 N N . ARG A 1 155 ? 10.168 1.467 -68.195 1.00 76.50 155 ARG A N 1
ATOM 1239 C CA . ARG A 1 155 ? 10.700 0.930 -69.460 1.00 76.50 155 ARG A CA 1
ATOM 1240 C C . ARG A 1 155 ? 9.588 0.596 -70.451 1.00 76.50 155 ARG A C 1
ATOM 1242 O O . ARG A 1 155 ? 9.719 0.933 -71.625 1.00 76.50 155 ARG A O 1
ATOM 1249 N N . ASN A 1 156 ? 8.491 0.006 -69.982 1.00 74.19 156 ASN A N 1
ATOM 1250 C CA . ASN A 1 156 ? 7.356 -0.336 -70.838 1.00 74.19 156 ASN A CA 1
ATOM 1251 C C . ASN A 1 156 ? 6.635 0.906 -71.383 1.00 74.19 156 ASN A C 1
ATOM 1253 O O . ASN A 1 156 ? 6.287 0.936 -72.555 1.00 74.19 156 ASN A O 1
ATOM 1257 N N . SER A 1 157 ? 6.491 1.966 -70.581 1.00 64.69 157 SER A N 1
ATOM 1258 C CA . SER A 1 157 ? 5.913 3.238 -71.040 1.00 64.69 157 SER A CA 1
ATOM 1259 C C . SER A 1 157 ? 6.828 4.040 -71.974 1.00 64.69 157 SER A C 1
ATOM 1261 O O . SER A 1 157 ? 6.360 4.948 -72.644 1.00 64.69 157 SER A O 1
ATOM 1263 N N . SER A 1 158 ? 8.133 3.741 -71.994 1.00 58.69 158 SER A N 1
ATOM 1264 C CA . SER A 1 158 ? 9.114 4.367 -72.902 1.00 58.69 158 SER A CA 1
ATOM 1265 C C . SER A 1 158 ? 9.257 3.628 -74.238 1.00 58.69 158 SER A C 1
ATOM 1267 O O . SER A 1 158 ? 10.008 4.077 -75.098 1.00 58.69 158 SER A O 1
ATOM 1269 N N . SER A 1 159 ? 8.618 2.460 -74.372 1.00 57.28 159 SER A N 1
ATOM 1270 C CA . SER A 1 159 ? 8.709 1.579 -75.546 1.00 57.28 159 SER A CA 1
ATOM 1271 C C . SER A 1 159 ? 7.421 1.581 -76.387 1.00 57.28 159 SER A C 1
ATOM 1273 O O . SER A 1 159 ? 7.256 0.710 -77.239 1.00 57.28 159 SER A O 1
ATOM 1275 N N . GLN A 1 160 ? 6.518 2.535 -76.127 1.00 47.91 160 GLN A N 1
ATOM 1276 C CA . GLN A 1 160 ? 5.350 2.861 -76.951 1.00 47.91 160 GLN A CA 1
ATOM 1277 C C . GLN A 1 160 ? 5.595 4.144 -77.740 1.00 47.91 160 GLN A C 1
ATOM 1279 O O . GLN A 1 160 ? 6.225 5.064 -77.172 1.00 47.91 160 GLN A O 1
#

Sequence (160 aa):
MRYANANTPYWTVSVKYGSDLLFNPSLRQQVLGVTEIAKNVIGMTVDTVIDLADQLTPPREVVTFEVTNDINAFEEYLRHGIFEAAGFESYCIQELRGLVDIFREKEGTWAGVAQNEWYKENPQLVAELPANLQSQEFNLEVSERLRQLAIALKRNSSSQ

Secondary structure (DSSP, 8-state):
---S-TTS-THHHHHHHTTHHHH-HHHHHHHH----GGG-TTS--GGGSTTTGGG---HHHHHHHHHHHHHHHHHHHHHHHHHHHHHHHHHHHHHHHHHHHHHHHTHHHHHHHHHHHHHTT-HHHHHTS-TTTS-----HHHHHHHHHHHHHHHHHHT--

pLDDT: mean 70.09, std 16.9, range [33.56, 93.69]

Foldseek 3Di:
DDDDPPPDDPVVLCVPCPCVCVVPVVVVCVHVVDDPPPPDPPDDDDPVVPVPVVVDPDPVVVVVVVVVVVVVVVVVVVVVVVVVVVVVVVVVVVVVVVVVVVCVVCVVVVVVVVVVCVVVPPVVVLVPDDPVPNPPPPPVVVVVVVVVVVVVVVVVVVVD